Protein AF-A0A3Q7HJU8-F1 (afdb_monomer_lite)

Structure (mmCIF, N/CA/C/O backbone):
data_AF-A0A3Q7HJU8-F1
#
_entry.id   AF-A0A3Q7HJU8-F1
#
loop_
_atom_site.group_PDB
_atom_site.id
_atom_site.type_symbol
_atom_site.label_atom_id
_atom_site.label_alt_id
_atom_site.label_comp_id
_atom_site.label_asym_id
_atom_site.label_entity_id
_atom_site.label_seq_id
_atom_site.pdbx_PDB_ins_code
_atom_site.Cartn_x
_atom_site.Cartn_y
_atom_site.Cartn_z
_atom_site.occupancy
_atom_site.B_iso_or_equiv
_atom_site.auth_seq_id
_atom_site.auth_comp_id
_atom_site.auth_asym_id
_atom_site.auth_atom_id
_atom_site.pdbx_PDB_model_num
ATOM 1 N N . MET A 1 1 ? 13.976 -36.960 16.100 1.00 47.12 1 MET A N 1
ATOM 2 C CA . MET A 1 1 ? 14.056 -37.333 14.672 1.00 47.12 1 MET A CA 1
ATOM 3 C C . MET A 1 1 ? 12.879 -36.641 14.010 1.00 47.12 1 MET A C 1
ATOM 5 O O . MET A 1 1 ? 11.757 -37.052 14.245 1.00 47.12 1 MET A O 1
ATOM 9 N N . VAL A 1 2 ? 13.035 -35.455 13.434 1.00 45.41 2 VAL A N 1
ATOM 10 C CA . VAL A 1 2 ? 13.777 -35.215 12.191 1.00 45.41 2 VAL A CA 1
ATOM 11 C C . VAL A 1 2 ? 14.513 -33.871 12.283 1.00 45.41 2 VAL A C 1
ATOM 13 O O . VAL A 1 2 ? 13.881 -32.840 12.493 1.00 45.41 2 VAL A O 1
ATOM 16 N N . GLU A 1 3 ? 15.839 -33.895 12.157 1.00 45.59 3 GLU A N 1
ATOM 17 C CA . GLU A 1 3 ? 16.631 -32.718 11.793 1.00 45.59 3 GLU A CA 1
ATOM 18 C C . GLU A 1 3 ? 16.405 -32.465 10.302 1.00 45.59 3 GLU A C 1
ATOM 20 O O . GLU A 1 3 ? 16.626 -33.356 9.483 1.00 45.59 3 GLU A O 1
ATOM 25 N N . VAL A 1 4 ? 15.931 -31.274 9.943 1.00 53.09 4 VAL A 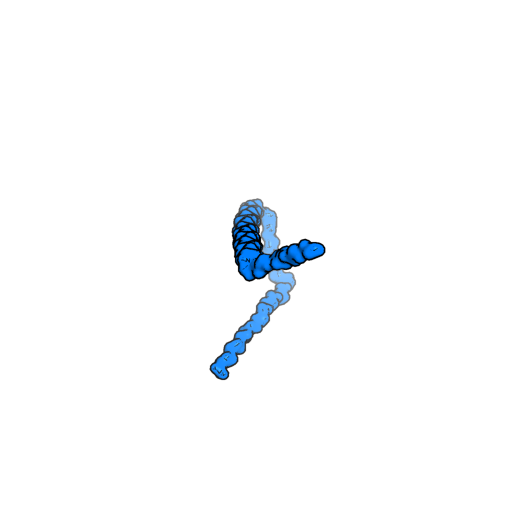N 1
ATOM 26 C CA . VAL A 1 4 ? 16.013 -30.794 8.561 1.00 53.09 4 VAL A CA 1
ATOM 27 C C . VAL A 1 4 ? 17.124 -29.763 8.542 1.00 53.09 4 VAL A C 1
ATOM 29 O O . VAL A 1 4 ? 16.925 -28.576 8.795 1.00 53.09 4 VAL A O 1
ATOM 32 N N . GLU A 1 5 ? 18.325 -30.275 8.315 1.00 47.62 5 GLU A N 1
ATOM 33 C CA . GLU A 1 5 ? 19.533 -29.506 8.078 1.00 47.62 5 GLU A CA 1
ATOM 34 C C . GLU A 1 5 ? 19.397 -28.838 6.700 1.00 47.62 5 GLU A C 1
ATOM 36 O O . GLU A 1 5 ? 19.582 -29.448 5.649 1.00 47.62 5 GLU A O 1
ATOM 41 N N . ASN A 1 6 ? 18.955 -27.579 6.689 1.00 56.22 6 ASN A N 1
ATOM 42 C CA . ASN A 1 6 ? 18.855 -26.786 5.470 1.00 56.22 6 ASN A CA 1
ATOM 43 C C . ASN A 1 6 ? 20.245 -26.238 5.122 1.00 56.22 6 ASN A C 1
ATOM 45 O O . ASN A 1 6 ? 20.630 -25.157 5.573 1.00 56.22 6 ASN A O 1
ATOM 49 N N . HIS A 1 7 ? 21.002 -26.989 4.322 1.00 49.25 7 HIS A N 1
ATOM 50 C CA . HIS A 1 7 ? 22.260 -26.534 3.735 1.00 49.25 7 HIS A CA 1
ATOM 51 C C . HIS A 1 7 ? 22.003 -25.388 2.744 1.00 49.25 7 HIS A C 1
ATOM 53 O O . HIS A 1 7 ? 21.849 -25.591 1.541 1.00 49.25 7 HIS A O 1
ATOM 59 N N . SER A 1 8 ? 21.960 -24.159 3.254 1.00 50.69 8 SER A N 1
ATOM 60 C CA . SER A 1 8 ? 22.037 -22.960 2.427 1.00 50.69 8 SER A CA 1
ATOM 61 C C . SER A 1 8 ? 23.476 -22.815 1.938 1.00 50.69 8 SER A C 1
ATOM 63 O O . SER A 1 8 ? 24.338 -22.325 2.667 1.00 50.69 8 SER A O 1
ATOM 65 N N . SER A 1 9 ? 23.758 -23.253 0.712 1.00 60.38 9 SER A N 1
ATOM 66 C CA . SER A 1 9 ? 24.992 -22.866 0.024 1.00 60.38 9 SER A CA 1
ATOM 67 C C . SER A 1 9 ? 25.064 -21.332 -0.066 1.00 60.38 9 SER A C 1
ATOM 69 O O . SER A 1 9 ? 24.033 -20.696 -0.313 1.00 60.38 9 SER A O 1
ATOM 71 N N . PRO A 1 10 ? 26.234 -20.705 0.145 1.00 66.25 10 PRO A N 1
ATOM 72 C CA . PRO A 1 10 ? 26.371 -19.267 -0.045 1.00 66.25 10 PRO A CA 1
ATOM 73 C C . PRO A 1 10 ? 26.221 -18.924 -1.538 1.00 66.25 10 PRO A C 1
ATOM 75 O O . PRO A 1 10 ? 26.544 -19.761 -2.389 1.00 66.25 10 PRO A O 1
ATOM 78 N N . PRO A 1 11 ? 25.739 -17.717 -1.888 1.00 56.59 11 PRO A N 1
ATOM 79 C CA . PRO A 1 11 ? 25.730 -17.279 -3.276 1.00 56.59 11 PRO A CA 1
ATOM 80 C C . PRO A 1 11 ? 27.174 -17.268 -3.783 1.00 56.59 11 PRO A C 1
ATOM 82 O O . PRO A 1 11 ? 28.053 -16.686 -3.152 1.00 56.59 11 PRO A O 1
ATOM 85 N N . SER A 1 12 ? 27.435 -17.952 -4.896 1.00 58.72 12 SER A N 1
ATOM 86 C CA . SER A 1 12 ? 28.736 -17.884 -5.555 1.00 58.72 12 SER A CA 1
ATOM 87 C C . SER A 1 12 ? 28.976 -16.446 -6.010 1.00 58.72 12 SER A C 1
ATOM 89 O O . SER A 1 12 ? 28.229 -15.931 -6.844 1.00 58.72 12 SER A O 1
ATOM 91 N N . ASP A 1 13 ? 29.996 -15.801 -5.446 1.00 58.62 13 ASP A N 1
ATOM 92 C CA . ASP A 1 13 ? 30.483 -14.509 -5.920 1.00 58.62 13 ASP A CA 1
ATOM 93 C C . ASP A 1 13 ? 30.787 -14.582 -7.428 1.00 58.62 13 ASP A C 1
ATOM 95 O O . ASP A 1 13 ? 31.326 -15.592 -7.90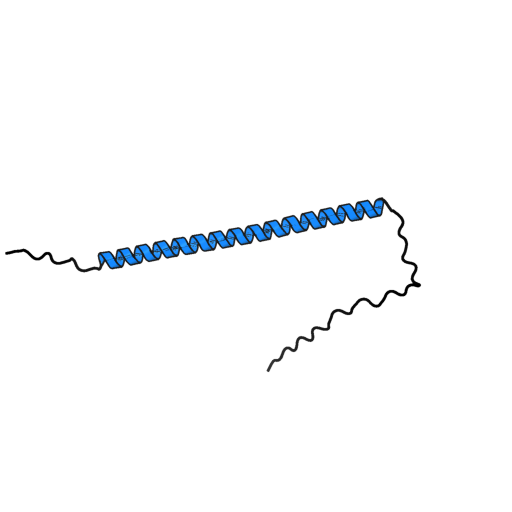2 1.00 58.62 13 ASP A O 1
ATOM 99 N N . PRO A 1 14 ? 30.463 -13.542 -8.219 1.00 57.25 14 PRO A N 1
ATOM 100 C CA . PRO A 1 14 ? 30.862 -13.510 -9.616 1.00 57.25 14 PRO A CA 1
ATOM 101 C C . PRO A 1 14 ? 32.394 -13.482 -9.696 1.00 57.25 14 PRO A C 1
ATOM 103 O O . PRO A 1 14 ? 33.046 -12.612 -9.120 1.00 57.25 14 PRO A O 1
ATOM 106 N N . ALA A 1 15 ? 32.957 -14.457 -10.414 1.00 63.16 15 ALA A N 1
ATOM 107 C CA . ALA A 1 15 ? 34.389 -14.578 -10.661 1.00 63.16 15 ALA A CA 1
ATOM 108 C C . ALA A 1 15 ? 34.993 -13.257 -11.191 1.00 63.16 15 ALA A C 1
ATOM 110 O O . ALA A 1 15 ? 34.316 -12.529 -11.926 1.00 63.16 15 ALA A O 1
ATOM 111 N N . PRO A 1 16 ? 36.261 -12.945 -10.857 1.00 56.44 16 PRO A N 1
ATOM 112 C CA . PRO A 1 16 ? 36.920 -11.732 -11.324 1.00 56.44 16 PRO A CA 1
ATOM 113 C C . PRO A 1 16 ? 36.939 -11.722 -12.854 1.00 56.44 16 PRO A C 1
ATOM 115 O O . PRO A 1 16 ? 37.479 -12.622 -13.494 1.00 56.44 16 PRO A O 1
ATOM 118 N N . THR A 1 17 ? 36.307 -10.707 -13.442 1.00 59.69 17 THR A N 1
ATOM 119 C CA . THR A 1 17 ? 36.290 -10.488 -14.887 1.00 59.69 17 THR A CA 1
ATOM 120 C C . THR A 1 17 ? 37.717 -10.280 -15.385 1.00 59.69 17 THR A C 1
ATOM 122 O O . THR A 1 17 ? 38.365 -9.304 -15.007 1.00 59.69 17 THR A O 1
ATOM 125 N N . ASP A 1 18 ? 38.192 -11.193 -16.230 1.00 60.28 18 ASP A N 1
ATOM 126 C CA . ASP A 1 18 ? 39.479 -11.108 -16.917 1.00 60.28 18 ASP A CA 1
ATOM 127 C C . ASP A 1 18 ? 39.568 -9.782 -17.712 1.00 60.28 18 ASP A C 1
ATOM 129 O O . ASP A 1 18 ? 38.675 -9.511 -18.531 1.00 60.28 18 ASP A O 1
ATOM 133 N N . PRO A 1 19 ? 40.602 -8.938 -17.497 1.00 62.53 19 PRO A N 1
ATOM 134 C CA . PRO A 1 19 ? 40.749 -7.641 -18.168 1.00 62.53 19 PRO A CA 1
ATOM 135 C C . PRO A 1 19 ? 40.938 -7.748 -19.691 1.00 62.53 19 PRO A C 1
ATOM 137 O O . PRO A 1 19 ? 40.892 -6.730 -20.379 1.00 62.53 19 PRO A O 1
ATOM 140 N N . THR A 1 20 ? 41.128 -8.957 -20.228 1.00 56.00 20 THR A N 1
ATOM 141 C CA . THR A 1 20 ? 41.307 -9.209 -21.669 1.00 56.00 20 THR A CA 1
ATOM 142 C C . THR A 1 20 ? 39.984 -9.392 -22.417 1.00 56.00 20 THR A C 1
ATOM 144 O O . THR A 1 20 ? 39.960 -9.388 -23.648 1.00 56.00 20 THR A O 1
ATOM 147 N N . THR A 1 21 ? 38.857 -9.525 -21.712 1.00 58.56 21 THR A N 1
ATOM 148 C CA . THR A 1 21 ? 37.554 -9.625 -22.378 1.00 58.56 21 THR A CA 1
ATOM 149 C C . THR A 1 21 ? 37.199 -8.247 -22.937 1.00 58.56 21 THR A C 1
ATOM 151 O O . THR A 1 21 ? 37.029 -7.319 -22.140 1.00 58.56 21 THR A O 1
ATOM 154 N N . PRO A 1 22 ? 37.064 -8.054 -24.265 1.00 56.53 22 PRO A N 1
ATOM 155 C CA . PRO A 1 22 ? 36.609 -6.778 -24.781 1.00 56.53 22 PRO A CA 1
ATOM 156 C C . PRO A 1 22 ? 35.185 -6.590 -24.270 1.00 56.53 22 PRO A C 1
ATOM 158 O O . PRO A 1 22 ? 34.249 -7.239 -24.737 1.00 56.53 22 PRO A O 1
ATOM 161 N N . HIS A 1 23 ? 35.027 -5.731 -23.260 1.00 61.34 23 HIS A N 1
ATOM 162 C CA . HIS A 1 23 ? 33.722 -5.242 -22.857 1.00 61.34 23 HIS A CA 1
ATOM 163 C C . HIS A 1 23 ? 33.095 -4.711 -24.142 1.00 61.34 23 HIS A C 1
ATOM 165 O O . HIS A 1 23 ? 33.716 -3.841 -24.764 1.00 61.34 23 HIS A O 1
ATOM 171 N N . PRO A 1 24 ? 31.947 -5.235 -24.614 1.00 64.44 24 PRO A N 1
ATOM 172 C CA . PRO A 1 24 ? 31.320 -4.652 -25.777 1.00 64.44 24 PRO A CA 1
ATOM 173 C C . PRO A 1 24 ? 31.023 -3.215 -25.377 1.00 64.44 24 PRO A C 1
ATOM 175 O O . PRO A 1 24 ? 30.141 -2.954 -24.558 1.00 64.44 24 PRO A O 1
ATOM 178 N N . GLN A 1 25 ? 31.816 -2.283 -25.904 1.00 63.03 25 GLN A N 1
ATOM 179 C CA . GLN A 1 25 ? 31.538 -0.866 -25.835 1.00 63.03 25 GLN A CA 1
ATOM 180 C C . GLN A 1 25 ? 30.282 -0.693 -26.673 1.00 63.03 25 GLN A C 1
ATOM 182 O O . GLN A 1 25 ? 30.329 -0.417 -27.869 1.00 63.03 25 GLN A O 1
ATOM 187 N N . THR A 1 26 ? 29.130 -0.971 -26.064 1.00 65.38 26 THR A N 1
ATOM 188 C CA . THR A 1 26 ? 27.844 -0.680 -26.661 1.00 65.38 26 THR A CA 1
ATOM 189 C C . THR A 1 26 ? 27.800 0.831 -26.720 1.00 65.38 26 THR A C 1
ATOM 191 O O . THR A 1 26 ? 27.476 1.481 -25.725 1.00 65.38 26 THR A O 1
ATOM 194 N N . GLY A 1 27 ? 28.207 1.387 -27.860 1.00 71.50 27 GLY A N 1
ATOM 195 C CA . GLY A 1 27 ? 28.040 2.797 -28.156 1.00 71.50 27 GLY A CA 1
ATOM 196 C C . GLY A 1 27 ? 26.590 3.213 -27.917 1.00 71.50 27 GLY A C 1
ATOM 197 O O . GLY A 1 27 ? 25.686 2.377 -27.789 1.00 71.50 27 GLY A O 1
ATOM 198 N N . PHE A 1 28 ? 26.360 4.519 -27.828 1.00 79.56 28 PHE A N 1
ATOM 199 C CA . PHE A 1 28 ? 25.022 5.053 -27.625 1.00 79.56 28 PHE A CA 1
ATOM 200 C C . PHE A 1 28 ? 24.058 4.505 -28.688 1.00 79.56 28 PHE A C 1
ATOM 202 O O . PHE A 1 28 ? 24.145 4.841 -29.867 1.00 79.56 28 PHE A O 1
ATOM 209 N N . ASN A 1 29 ? 23.139 3.639 -28.258 1.00 85.62 29 ASN A N 1
ATOM 210 C CA . ASN A 1 29 ? 22.086 3.102 -29.101 1.00 85.62 29 ASN A CA 1
ATOM 211 C C . ASN A 1 29 ? 20.747 3.679 -28.611 1.00 85.62 29 ASN A C 1
ATOM 213 O O . ASN A 1 29 ? 20.262 3.269 -27.547 1.00 85.62 29 ASN A O 1
ATOM 217 N N . PRO A 1 30 ? 20.148 4.635 -29.342 1.00 87.75 30 PRO A N 1
ATOM 218 C CA . PRO A 1 30 ? 18.940 5.324 -28.894 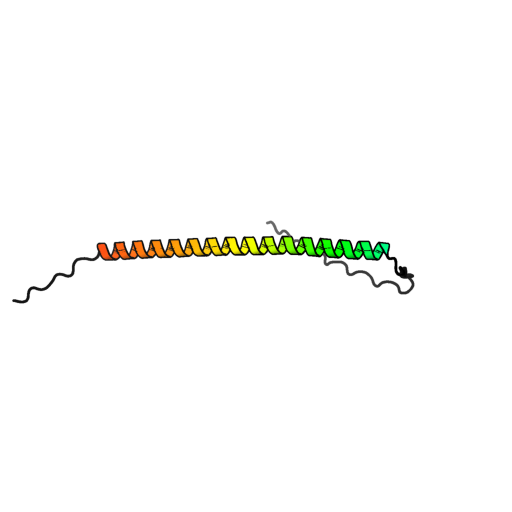1.00 87.75 30 PRO A CA 1
ATOM 219 C C . PRO A 1 30 ? 17.763 4.360 -28.694 1.00 87.75 30 PRO A C 1
ATOM 221 O O . PRO A 1 30 ? 17.012 4.505 -27.730 1.00 87.75 30 PRO A O 1
ATOM 224 N N . SER A 1 31 ? 17.646 3.311 -29.514 1.00 90.62 31 SER A N 1
ATOM 225 C CA . SER A 1 31 ? 16.610 2.279 -29.363 1.00 90.62 31 SER A CA 1
ATOM 226 C C . SER A 1 31 ? 16.768 1.487 -28.061 1.00 90.62 31 SER A C 1
ATOM 228 O O . SER A 1 31 ? 15.792 1.276 -27.336 1.00 90.62 31 SER A O 1
ATOM 230 N N . ARG A 1 32 ? 18.004 1.108 -27.700 1.00 90.94 32 ARG A N 1
ATOM 231 C CA . ARG A 1 32 ? 18.310 0.477 -26.404 1.00 90.94 32 ARG A CA 1
ATOM 232 C C . ARG A 1 32 ? 17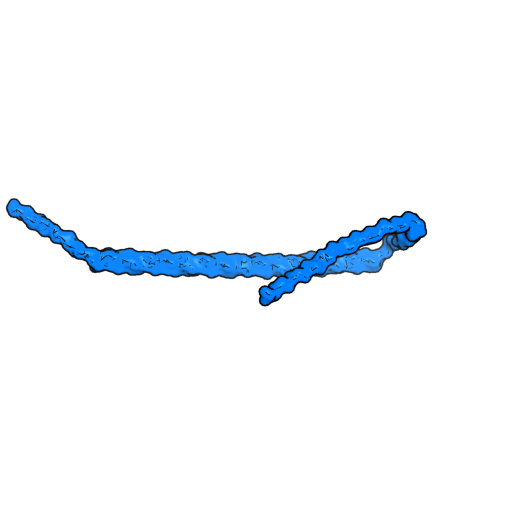.971 1.413 -25.246 1.00 90.94 32 ARG A C 1
ATOM 234 O O . ARG A 1 32 ? 17.383 0.963 -24.263 1.00 90.94 32 ARG A O 1
ATOM 241 N N . MET A 1 33 ? 18.306 2.699 -25.362 1.00 93.06 33 MET A N 1
ATOM 242 C CA . MET A 1 33 ? 18.004 3.699 -24.336 1.00 93.06 33 MET A CA 1
ATOM 243 C C . MET A 1 33 ? 16.493 3.856 -24.121 1.00 93.06 33 MET A C 1
ATOM 245 O O . MET A 1 33 ? 16.044 3.810 -22.978 1.00 93.06 33 MET A O 1
ATOM 249 N N . ILE A 1 34 ? 15.697 3.934 -25.193 1.00 95.00 34 ILE A N 1
ATOM 250 C CA . ILE A 1 34 ? 14.227 3.970 -25.107 1.00 95.00 34 ILE A CA 1
ATOM 251 C C . ILE A 1 34 ? 13.700 2.728 -24.375 1.00 95.00 34 ILE A C 1
ATOM 253 O O . ILE A 1 34 ? 12.858 2.842 -23.483 1.00 95.00 34 ILE A O 1
ATOM 257 N N . GLY A 1 35 ? 14.230 1.541 -24.686 1.00 95.81 35 GLY A N 1
ATOM 258 C CA . GLY A 1 35 ? 13.866 0.303 -23.992 1.00 95.81 35 GLY A CA 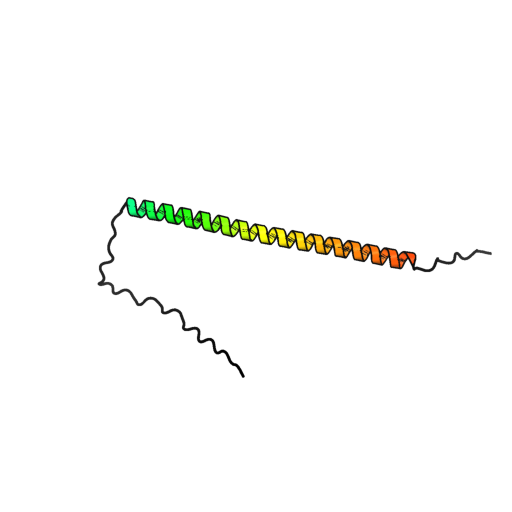1
ATOM 259 C C . GLY A 1 35 ? 14.244 0.293 -22.504 1.00 95.81 35 GLY A C 1
ATOM 260 O O . GLY A 1 35 ? 13.519 -0.273 -21.686 1.00 95.81 35 GLY A O 1
ATOM 261 N N . ILE A 1 36 ? 15.364 0.915 -22.126 1.00 95.31 36 ILE A N 1
ATOM 262 C CA . ILE A 1 36 ? 15.765 1.086 -20.719 1.00 95.31 36 ILE A CA 1
ATOM 263 C C . ILE A 1 36 ? 14.815 2.053 -20.005 1.00 95.31 36 ILE A C 1
ATOM 265 O O . ILE A 1 36 ? 14.350 1.736 -18.912 1.00 95.31 36 ILE A O 1
ATOM 269 N N . ILE A 1 37 ? 14.492 3.194 -20.620 1.00 96.44 37 ILE A N 1
ATOM 270 C CA . ILE A 1 37 ? 13.578 4.199 -20.056 1.00 96.44 37 ILE A CA 1
ATOM 271 C C . ILE A 1 37 ? 12.196 3.582 -19.810 1.00 96.44 37 ILE A C 1
ATOM 273 O O . ILE A 1 37 ? 11.664 3.699 -18.709 1.00 96.44 37 ILE A O 1
ATOM 277 N N . ARG A 1 38 ? 11.651 2.848 -20.791 1.00 97.88 38 ARG A N 1
ATOM 278 C CA . ARG A 1 38 ? 10.354 2.163 -20.652 1.00 97.88 38 ARG A CA 1
ATOM 279 C C . ARG A 1 38 ? 10.359 1.139 -19.520 1.00 97.88 38 ARG A C 1
ATOM 281 O O . ARG A 1 38 ? 9.454 1.144 -18.697 1.00 97.88 38 ARG A O 1
ATOM 288 N N . ARG A 1 39 ? 11.392 0.292 -19.431 1.00 98.19 39 ARG A N 1
ATOM 289 C CA . ARG A 1 39 ? 11.511 -0.687 -18.335 1.00 98.19 39 ARG A CA 1
ATOM 290 C C . ARG A 1 39 ? 11.627 -0.018 -16.970 1.00 98.19 39 ARG A C 1
ATOM 292 O O . ARG A 1 39 ? 10.981 -0.467 -16.032 1.00 98.19 39 ARG A O 1
ATOM 299 N N . LYS A 1 40 ? 12.392 1.073 -16.861 1.00 98.00 40 LYS A N 1
ATOM 300 C CA . LYS A 1 40 ? 12.487 1.857 -15.621 1.00 98.00 40 LYS A CA 1
ATOM 301 C C . LYS A 1 40 ? 11.137 2.445 -15.208 1.00 98.00 40 LYS A C 1
ATOM 303 O O . LYS A 1 40 ? 10.820 2.406 -14.026 1.00 98.00 40 LYS A O 1
ATOM 308 N N . ALA A 1 41 ? 10.350 2.946 -16.161 1.00 98.50 41 ALA A N 1
ATOM 309 C CA . ALA A 1 41 ? 8.998 3.424 -15.885 1.00 98.50 41 ALA A CA 1
ATOM 310 C C . ALA A 1 41 ? 8.098 2.287 -15.375 1.00 98.50 41 ALA A C 1
ATOM 312 O O . ALA A 1 41 ? 7.561 2.406 -14.284 1.00 98.50 41 ALA A O 1
ATOM 313 N N . MET A 1 42 ? 8.053 1.147 -16.076 1.00 98.38 42 MET A N 1
ATOM 314 C CA . MET A 1 42 ? 7.238 -0.006 -15.663 1.00 98.38 42 MET A CA 1
ATOM 315 C C . MET A 1 42 ? 7.597 -0.525 -14.265 1.00 98.38 42 MET A C 1
ATOM 317 O O . MET A 1 42 ? 6.709 -0.825 -13.478 1.00 98.38 42 MET A O 1
ATOM 321 N N . ILE A 1 43 ? 8.889 -0.606 -13.932 1.00 98.56 43 ILE A N 1
ATOM 322 C CA . ILE A 1 43 ? 9.334 -1.023 -12.592 1.00 98.56 43 ILE A CA 1
ATOM 323 C C . ILE A 1 43 ? 8.857 -0.030 -11.528 1.00 98.56 43 ILE A C 1
ATOM 325 O O . ILE A 1 43 ? 8.394 -0.442 -10.468 1.00 98.56 43 ILE A O 1
ATOM 329 N N . LYS A 1 44 ? 8.963 1.274 -11.805 1.00 98.62 44 LYS A N 1
ATOM 330 C CA . LYS A 1 44 ? 8.503 2.320 -10.888 1.00 98.62 44 LYS A CA 1
ATOM 331 C C . LYS A 1 44 ? 6.990 2.244 -10.676 1.00 98.62 44 LYS A C 1
ATOM 333 O O . LYS A 1 44 ? 6.541 2.334 -9.539 1.00 98.62 44 LYS A O 1
ATOM 338 N N . ASP A 1 45 ? 6.230 2.053 -11.749 1.00 98.50 45 ASP A N 1
ATOM 339 C CA . ASP A 1 45 ? 4.771 1.966 -11.686 1.00 98.50 45 ASP A CA 1
ATOM 340 C C . ASP A 1 45 ? 4.337 0.707 -10.918 1.00 98.50 45 ASP A C 1
ATOM 342 O O . ASP A 1 45 ? 3.477 0.785 -10.043 1.00 98.50 45 ASP A O 1
ATOM 346 N N . LEU A 1 46 ? 5.007 -0.428 -11.146 1.00 98.69 46 LEU A N 1
ATOM 347 C CA . LEU A 1 46 ? 4.777 -1.659 -10.387 1.00 98.69 46 LEU A CA 1
ATOM 348 C C . LEU A 1 46 ? 5.076 -1.479 -8.890 1.00 98.69 46 LEU A C 1
ATOM 350 O O . LEU A 1 46 ? 4.287 -1.901 -8.047 1.00 98.69 46 LEU A O 1
ATOM 354 N N . ALA A 1 47 ? 6.188 -0.822 -8.549 1.00 98.69 47 ALA A N 1
ATOM 355 C CA . ALA A 1 47 ? 6.539 -0.539 -7.160 1.00 98.69 47 ALA A CA 1
ATOM 356 C C . ALA A 1 47 ? 5.521 0.390 -6.480 1.00 98.69 47 ALA A C 1
ATOM 358 O O . ALA A 1 47 ? 5.209 0.199 -5.306 1.00 98.69 47 ALA A O 1
ATOM 359 N N . ALA A 1 48 ? 4.983 1.373 -7.209 1.00 98.62 48 ALA A N 1
ATOM 360 C CA . ALA A 1 48 ? 3.960 2.275 -6.691 1.00 98.62 48 ALA A CA 1
ATOM 361 C C . ALA A 1 48 ? 2.651 1.536 -6.373 1.00 98.62 48 ALA A C 1
ATOM 363 O O . ALA A 1 48 ? 2.069 1.776 -5.317 1.00 98.62 48 ALA A O 1
ATOM 364 N N . ILE A 1 49 ? 2.227 0.611 -7.242 1.00 98.62 49 ILE A N 1
ATOM 365 C CA . ILE A 1 49 ? 1.046 -0.234 -7.007 1.00 98.62 49 ILE A CA 1
ATOM 366 C C . ILE A 1 49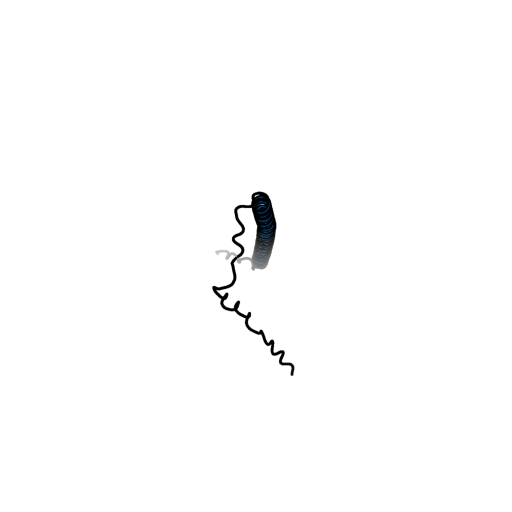 ? 1.254 -1.094 -5.757 1.00 98.62 49 ILE A C 1
ATOM 368 O O . ILE A 1 49 ? 0.439 -1.044 -4.842 1.00 98.62 49 ILE A O 1
ATOM 372 N N . TYR A 1 50 ? 2.384 -1.802 -5.669 1.00 98.81 50 TYR A N 1
ATOM 373 C CA . TYR A 1 50 ? 2.691 -2.636 -4.504 1.00 98.81 50 TYR A CA 1
ATOM 374 C C . TYR A 1 50 ? 2.735 -1.820 -3.203 1.00 98.81 50 TYR A C 1
ATOM 376 O O . TYR A 1 50 ? 2.193 -2.228 -2.179 1.00 98.81 50 TYR A O 1
ATOM 384 N N . HIS A 1 51 ? 3.341 -0.630 -3.236 1.00 98.69 51 HIS A N 1
ATOM 385 C CA . HIS A 1 51 ? 3.375 0.250 -2.072 1.00 98.69 51 HIS A CA 1
ATOM 386 C C . HIS A 1 51 ? 1.971 0.695 -1.639 1.00 98.69 51 HIS A C 1
ATOM 388 O O . HIS A 1 51 ? 1.678 0.696 -0.444 1.00 98.69 51 HIS A O 1
ATOM 394 N N . ALA A 1 52 ? 1.099 1.034 -2.592 1.00 98.69 52 ALA A N 1
ATOM 395 C CA . ALA A 1 52 ? -0.285 1.395 -2.304 1.00 98.69 52 ALA A CA 1
ATOM 396 C C . ALA A 1 52 ? -1.056 0.233 -1.657 1.00 98.69 52 ALA A C 1
ATOM 398 O O . ALA A 1 52 ? -1.775 0.456 -0.685 1.00 98.69 52 ALA A O 1
ATOM 399 N N . GLU A 1 53 ? -0.855 -1.001 -2.129 1.00 98.62 53 GLU A N 1
ATOM 400 C CA . GLU A 1 53 ? -1.443 -2.198 -1.516 1.00 98.62 53 GLU A CA 1
ATOM 401 C C . GLU A 1 53 ? -0.954 -2.396 -0.077 1.00 98.62 53 GLU A C 1
ATOM 403 O O . GLU A 1 53 ? -1.763 -2.600 0.827 1.00 98.62 53 GLU A O 1
ATOM 408 N N . CYS A 1 54 ? 0.352 -2.256 0.181 1.00 98.75 54 CYS A N 1
ATOM 409 C CA . CYS A 1 54 ? 0.879 -2.325 1.545 1.00 98.75 54 CYS A CA 1
ATOM 410 C C . CYS A 1 54 ? 0.244 -1.273 2.465 1.00 98.75 54 CYS A C 1
ATOM 412 O O . CYS A 1 54 ? -0.117 -1.585 3.599 1.00 98.75 54 CYS A O 1
ATOM 414 N N . LEU A 1 55 ? 0.097 -0.031 1.992 1.00 98.69 55 LEU A N 1
ATOM 415 C CA . LEU A 1 55 ? -0.539 1.029 2.775 1.00 98.69 55 LEU A CA 1
ATOM 416 C C . LEU A 1 55 ? -2.016 0.728 3.052 1.00 98.69 55 LEU A C 1
ATOM 418 O O . LEU A 1 55 ? -2.466 0.961 4.173 1.00 98.69 55 LEU A O 1
ATOM 422 N N . ALA A 1 56 ? -2.743 0.183 2.075 1.00 98.69 56 ALA A N 1
ATOM 423 C CA . ALA A 1 56 ? -4.137 -0.213 2.249 1.00 98.69 56 ALA A CA 1
ATOM 424 C C . ALA A 1 56 ? -4.285 -1.292 3.335 1.00 98.69 56 ALA A C 1
ATOM 426 O O . ALA A 1 56 ? -5.101 -1.136 4.241 1.00 98.69 56 ALA A O 1
ATOM 427 N N . TYR A 1 57 ? -3.435 -2.326 3.325 1.00 98.56 57 TYR A N 1
ATOM 428 C CA . TYR A 1 57 ? -3.446 -3.354 4.374 1.00 98.56 57 TYR A CA 1
ATOM 429 C C . TYR A 1 57 ? -3.121 -2.788 5.760 1.00 98.56 57 TYR A C 1
ATOM 431 O O . TYR A 1 57 ? -3.760 -3.148 6.749 1.00 98.56 57 TYR A O 1
ATOM 439 N N . CYS A 1 58 ? -2.152 -1.874 5.855 1.00 98.44 58 CYS A N 1
ATOM 440 C CA . CYS A 1 58 ? -1.846 -1.200 7.116 1.00 98.44 58 CYS A CA 1
ATOM 441 C C . CYS A 1 58 ? -3.045 -0.394 7.641 1.00 98.44 58 CYS A C 1
ATOM 443 O O . CYS A 1 58 ? -3.306 -0.400 8.843 1.00 98.44 58 CYS A O 1
ATOM 445 N N . GLN A 1 59 ? -3.780 0.287 6.759 1.00 98.50 59 GLN A N 1
ATOM 446 C CA . GLN A 1 59 ? -4.979 1.043 7.130 1.00 98.50 59 GLN A CA 1
ATOM 447 C C . GLN A 1 59 ? -6.099 0.123 7.621 1.00 98.50 59 GLN A C 1
ATOM 449 O O . GLN A 1 59 ? -6.660 0.378 8.685 1.00 98.50 59 GLN A O 1
ATOM 454 N N . GLU A 1 60 ? -6.370 -0.974 6.912 1.00 98.44 60 GLU A N 1
ATOM 455 C CA . GLU A 1 60 ? -7.361 -1.971 7.330 1.00 98.44 60 GLU A CA 1
ATOM 456 C C . GLU A 1 60 ? -7.031 -2.535 8.720 1.00 98.44 60 GLU A C 1
ATOM 458 O O . GLU A 1 60 ? -7.898 -2.613 9.593 1.00 98.44 60 GLU A O 1
ATOM 463 N N . LEU A 1 61 ? -5.758 -2.854 8.967 1.00 98.38 61 LEU A N 1
ATOM 464 C CA . LEU A 1 61 ? -5.319 -3.361 10.263 1.00 98.38 61 LEU A CA 1
ATOM 465 C C . LEU A 1 61 ? -5.544 -2.343 11.391 1.00 98.38 61 LEU A C 1
ATOM 467 O O . LEU A 1 61 ? -6.007 -2.716 12.470 1.00 98.38 61 LEU A O 1
ATOM 471 N N . LEU A 1 62 ? -5.254 -1.062 11.147 1.00 98.19 62 LEU A N 1
ATOM 472 C CA . LEU A 1 62 ? -5.491 0.009 12.120 1.00 98.19 62 LEU A CA 1
ATOM 473 C C . LEU A 1 62 ? -6.985 0.203 12.406 1.00 98.19 62 LEU A C 1
ATOM 475 O O . LEU A 1 62 ? -7.373 0.398 13.558 1.00 98.19 62 LEU A O 1
ATOM 479 N N . GLU A 1 63 ? -7.841 0.111 11.389 1.00 98.00 63 GLU A N 1
ATOM 480 C CA . GLU A 1 63 ? -9.289 0.175 11.588 1.00 98.00 63 GLU A CA 1
ATOM 481 C C . GLU A 1 63 ? -9.807 -0.993 12.428 1.00 98.00 63 GLU A C 1
ATOM 483 O O . GLU A 1 63 ? -10.660 -0.798 13.297 1.00 98.00 63 GLU A O 1
ATOM 488 N N . LEU A 1 64 ? -9.295 -2.203 12.194 1.00 97.69 64 LEU A N 1
ATOM 489 C CA . LEU A 1 64 ? -9.642 -3.377 12.992 1.00 97.69 64 LEU A CA 1
ATOM 490 C C . LEU A 1 64 ? -9.195 -3.215 14.448 1.00 97.69 64 LEU A C 1
ATOM 492 O O . LEU A 1 64 ? -9.973 -3.510 15.356 1.00 97.69 64 LEU A O 1
ATOM 496 N N . GLN A 1 65 ? -7.986 -2.696 14.680 1.00 96.94 65 GLN A N 1
ATOM 497 C CA . GLN A 1 65 ? -7.500 -2.391 16.029 1.00 96.94 65 GLN A CA 1
ATOM 498 C C . GLN A 1 65 ? -8.401 -1.379 16.740 1.00 96.94 65 GLN A C 1
ATOM 500 O O . GLN A 1 65 ? -8.799 -1.617 17.880 1.00 96.94 65 GLN A O 1
ATOM 505 N N . LYS A 1 66 ? -8.790 -0.299 16.054 1.00 96.62 66 LYS A N 1
ATOM 506 C CA . LYS A 1 66 ? -9.689 0.718 16.608 1.00 96.62 66 LYS A CA 1
ATOM 507 C C . LYS A 1 66 ? -11.055 0.135 16.984 1.00 96.62 66 LYS A C 1
ATOM 509 O O . LYS A 1 66 ? -11.520 0.342 18.100 1.00 96.62 66 LYS A O 1
ATOM 514 N N . LYS A 1 67 ? -11.671 -0.648 16.092 1.00 95.56 67 LYS A N 1
ATOM 515 C CA . LYS A 1 67 ? -12.967 -1.308 16.350 1.00 95.56 67 LYS A CA 1
ATOM 516 C C . LYS A 1 67 ? -12.890 -2.272 17.538 1.00 95.56 67 LYS A C 1
ATOM 518 O O . LYS A 1 67 ? -13.823 -2.356 18.338 1.00 95.56 67 LYS A O 1
ATOM 523 N N . ALA A 1 68 ? -11.780 -3.001 17.665 1.00 95.19 68 ALA A N 1
ATOM 524 C CA . ALA A 1 68 ? -11.553 -3.904 18.789 1.00 95.19 68 ALA A CA 1
ATOM 525 C C . ALA A 1 68 ? -11.404 -3.144 20.118 1.00 95.19 68 ALA A C 1
ATOM 527 O O . ALA A 1 68 ? -11.962 -3.566 21.131 1.00 95.19 68 ALA A O 1
ATOM 528 N N . GLU A 1 69 ? -10.692 -2.016 20.116 1.00 95.31 69 GLU A N 1
ATOM 529 C CA . GLU A 1 69 ? -10.542 -1.159 21.293 1.00 95.31 69 GLU A CA 1
ATOM 530 C C . GLU A 1 69 ? -11.880 -0.543 21.725 1.00 95.31 69 GLU A C 1
ATOM 532 O O . GLU A 1 69 ? -12.242 -0.641 22.898 1.00 95.31 69 GLU A O 1
ATOM 537 N N . GLU A 1 70 ? -12.652 0.006 20.783 1.00 93.50 70 GLU A N 1
ATOM 538 C CA . GLU A 1 70 ? -13.998 0.541 21.034 1.00 93.50 70 GLU A CA 1
ATOM 539 C C . GLU A 1 70 ? -14.905 -0.521 21.677 1.00 93.50 70 GLU A C 1
ATOM 541 O O . GLU A 1 70 ? -15.483 -0.288 22.740 1.00 93.50 70 GLU A O 1
ATOM 546 N N . SER A 1 71 ? -14.929 -1.733 21.114 1.00 93.25 71 SER A N 1
ATOM 547 C CA . SER A 1 71 ? -15.715 -2.857 21.649 1.00 93.25 71 SER A CA 1
ATOM 548 C C . SER A 1 71 ? -15.300 -3.243 23.076 1.00 93.25 71 SER A C 1
ATOM 550 O O . SER A 1 71 ? -16.132 -3.591 23.918 1.00 93.25 71 SER A O 1
ATOM 552 N N . LEU A 1 72 ? -14.000 -3.186 23.381 1.00 92.88 72 LEU A N 1
ATOM 553 C CA . LEU A 1 72 ? -13.476 -3.486 24.713 1.00 92.88 72 LEU A CA 1
ATOM 554 C C . LEU A 1 72 ? -13.888 -2.415 25.730 1.00 92.88 72 LEU A C 1
ATOM 556 O O . LEU A 1 72 ? -14.242 -2.752 26.865 1.00 92.88 72 LEU A O 1
ATOM 560 N N . ILE A 1 73 ? -13.857 -1.141 25.335 1.00 92.50 73 ILE A N 1
ATOM 561 C CA . ILE A 1 73 ? -14.301 -0.018 26.168 1.00 92.50 73 ILE A CA 1
ATOM 562 C C . ILE A 1 73 ? -15.794 -0.149 26.478 1.00 92.50 73 ILE A C 1
ATOM 564 O O . ILE A 1 73 ? -16.174 -0.074 27.648 1.00 92.50 73 ILE A O 1
ATOM 568 N N . GLU A 1 74 ? -16.630 -0.417 25.472 1.00 90.94 74 GLU A N 1
ATOM 569 C CA . GLU A 1 74 ? -18.073 -0.624 25.654 1.00 90.94 74 GLU A CA 1
ATOM 570 C C . GLU A 1 74 ? -18.367 -1.780 26.615 1.00 90.94 74 GLU A C 1
ATOM 572 O O . GLU A 1 74 ? -19.176 -1.649 27.539 1.00 90.94 74 GLU A O 1
ATOM 577 N N . MET A 1 75 ? -17.653 -2.898 26.460 1.00 89.56 75 MET A N 1
ATOM 578 C CA . MET A 1 75 ? -17.789 -4.043 27.355 1.00 89.56 75 MET A CA 1
ATOM 579 C C . MET A 1 75 ? -17.411 -3.686 28.798 1.00 89.56 75 MET A C 1
ATOM 581 O O . MET A 1 75 ? -18.137 -4.064 29.720 1.00 89.56 75 MET A O 1
ATOM 585 N N . LYS A 1 76 ? -16.314 -2.945 29.012 1.00 87.56 76 LYS A N 1
ATOM 586 C CA . LYS A 1 76 ? -15.909 -2.474 30.348 1.00 87.56 76 LYS A CA 1
ATOM 587 C C . LYS A 1 76 ? -16.944 -1.532 30.961 1.00 87.56 76 LYS A C 1
ATOM 589 O O . LYS A 1 76 ? -17.284 -1.707 32.127 1.00 87.56 76 LYS A O 1
ATOM 594 N N . ALA A 1 77 ? -17.483 -0.590 30.190 1.00 89.69 77 ALA A N 1
ATOM 595 C CA . ALA A 1 77 ? -18.520 0.327 30.661 1.00 89.69 77 ALA A CA 1
ATOM 596 C C . ALA A 1 77 ? -19.801 -0.425 31.075 1.00 89.69 77 ALA A C 1
ATOM 598 O O . ALA A 1 77 ? -20.374 -0.167 32.136 1.00 89.69 77 ALA A O 1
ATOM 599 N N . ALA A 1 78 ? -20.218 -1.422 30.288 1.00 87.44 78 ALA A N 1
ATOM 600 C CA . ALA A 1 78 ? -21.349 -2.286 30.627 1.00 87.44 78 ALA A CA 1
ATOM 601 C C . ALA A 1 78 ? -21.086 -3.151 31.877 1.00 87.44 78 ALA A C 1
ATOM 603 O O . ALA A 1 78 ? -22.004 -3.487 32.629 1.00 87.44 78 ALA A O 1
ATOM 604 N N . GLU A 1 79 ? -19.836 -3.548 32.106 1.00 84.94 79 GLU A N 1
ATOM 605 C CA . GLU A 1 79 ? -19.399 -4.267 33.305 1.00 84.94 79 GLU A CA 1
ATOM 606 C C . GLU A 1 79 ? -19.452 -3.365 34.547 1.00 84.94 79 GLU A C 1
ATOM 608 O O . GLU A 1 79 ? -20.022 -3.754 35.566 1.00 84.94 79 GLU A O 1
ATOM 613 N N . GLU A 1 80 ? -18.964 -2.129 34.445 1.00 83.81 80 GLU A N 1
ATOM 614 C CA . GLU A 1 80 ? -19.011 -1.133 35.520 1.00 83.81 80 GLU A CA 1
ATOM 615 C C . GLU A 1 80 ? -20.449 -0.759 35.905 1.00 83.81 80 GLU A C 1
ATOM 617 O O . GLU A 1 80 ? -20.797 -0.787 37.087 1.00 83.81 80 GLU A O 1
ATOM 622 N N . SER A 1 81 ? -21.321 -0.531 34.920 1.00 86.19 81 SER A N 1
ATOM 623 C CA . SER A 1 81 ? -22.748 -0.279 35.156 1.00 86.19 81 SER A CA 1
ATOM 624 C C . SER A 1 81 ? -23.434 -1.450 35.881 1.00 86.19 81 SER A C 1
ATOM 626 O O . SER A 1 81 ? -24.216 -1.254 36.819 1.00 86.19 81 SER A O 1
ATOM 628 N N . ARG A 1 82 ? -23.094 -2.698 35.525 1.00 83.31 82 ARG A N 1
ATOM 629 C CA . ARG A 1 82 ? -23.570 -3.889 36.251 1.00 83.31 82 ARG A CA 1
ATOM 630 C C . ARG A 1 82 ? -23.055 -3.931 37.688 1.00 83.31 82 ARG A C 1
ATOM 632 O O . ARG A 1 82 ? -23.823 -4.204 38.605 1.00 83.31 82 ARG A O 1
ATOM 639 N N . ARG A 1 83 ? -21.779 -3.621 37.920 1.00 83.75 83 ARG A N 1
ATOM 640 C CA . ARG A 1 83 ? -21.229 -3.545 39.285 1.00 83.75 83 ARG A CA 1
ATOM 641 C C . ARG A 1 83 ? -21.910 -2.463 40.121 1.00 83.75 83 ARG A C 1
ATOM 643 O O . ARG A 1 83 ? -22.118 -2.673 41.314 1.00 83.75 83 ARG A O 1
ATOM 650 N N . GLU A 1 84 ? -22.256 -1.327 39.522 1.00 78.50 84 GLU A N 1
ATOM 651 C CA . GLU A 1 84 ? -22.938 -0.233 40.211 1.00 78.50 84 GLU A CA 1
ATOM 652 C C . GLU A 1 84 ? -24.391 -0.578 40.561 1.00 78.50 84 GLU A C 1
ATOM 654 O O . GLU A 1 84 ? -24.805 -0.381 41.701 1.00 78.50 84 GLU A O 1
ATOM 659 N N . THR A 1 85 ? -25.139 -1.185 39.638 1.00 77.19 85 THR A N 1
ATOM 660 C CA . THR A 1 85 ? -26.518 -1.647 39.896 1.00 77.19 85 THR A CA 1
ATOM 661 C C . THR A 1 85 ? -26.596 -2.770 40.933 1.00 77.19 85 THR A C 1
ATOM 663 O O . THR A 1 85 ? -27.573 -2.852 41.674 1.00 77.19 85 THR A O 1
ATOM 666 N N . MET A 1 86 ? -25.563 -3.611 41.038 1.00 78.88 86 MET A N 1
ATOM 667 C CA . MET A 1 86 ? -25.482 -4.664 42.057 1.00 78.88 86 MET A CA 1
ATOM 668 C C . MET A 1 86 ? -24.945 -4.175 43.414 1.00 78.88 86 MET A C 1
ATOM 670 O O . MET A 1 86 ? -24.895 -4.959 44.366 1.00 78.88 86 MET A O 1
ATOM 674 N N . ARG A 1 87 ? -24.534 -2.902 43.552 1.00 75.00 87 ARG A N 1
ATOM 675 C CA . ARG A 1 87 ? -24.063 -2.376 44.842 1.00 75.00 87 ARG A CA 1
ATOM 676 C C . ARG A 1 87 ? -25.234 -2.190 45.819 1.00 75.00 87 ARG A C 1
ATOM 678 O O . ARG A 1 87 ? -26.234 -1.566 45.470 1.00 75.00 87 ARG A O 1
ATOM 685 N N . PRO A 1 88 ? -25.107 -2.656 47.077 1.00 73.31 88 PRO A N 1
ATOM 686 C CA . PRO A 1 88 ? -26.148 -2.475 48.084 1.00 73.31 88 PRO A CA 1
ATOM 687 C C . PRO A 1 88 ? -26.431 -0.987 48.359 1.00 73.31 88 PRO A C 1
ATOM 689 O O . PRO A 1 88 ? -25.479 -0.211 48.509 1.00 73.31 88 PRO A O 1
ATOM 692 N N . PRO A 1 89 ? -27.703 -0.570 48.505 1.00 73.50 89 PRO A N 1
ATOM 693 C CA . PRO A 1 89 ? -28.043 0.812 48.829 1.00 73.50 89 PRO A CA 1
ATOM 694 C C . PRO A 1 89 ? -27.417 1.233 50.163 1.00 73.50 89 PRO A C 1
ATOM 696 O O . PRO A 1 89 ? -27.576 0.553 51.183 1.00 73.50 89 PRO A O 1
ATOM 699 N N . LYS A 1 90 ? -26.720 2.377 50.189 1.00 69.06 90 LYS A N 1
ATOM 700 C CA . LYS A 1 90 ? -26.183 2.939 51.438 1.00 69.06 90 LYS A CA 1
ATOM 701 C C . LYS A 1 90 ? -27.345 3.311 52.360 1.00 69.06 90 LYS A C 1
ATOM 703 O O . LYS A 1 90 ? -28.059 4.283 52.126 1.00 69.06 90 LYS A O 1
ATOM 708 N N . ARG A 1 91 ? -27.518 2.524 53.426 1.00 66.50 91 ARG A N 1
ATOM 709 C CA . ARG A 1 91 ? -28.534 2.723 54.465 1.00 66.50 91 ARG A CA 1
ATOM 710 C C . ARG A 1 91 ? -28.345 4.096 55.114 1.00 66.50 91 ARG A C 1
ATOM 712 O O . ARG A 1 91 ? -27.406 4.292 55.885 1.00 66.50 91 ARG A O 1
ATOM 719 N N . MET A 1 92 ? -29.235 5.039 54.818 1.00 66.69 92 MET A N 1
ATOM 720 C CA . MET A 1 92 ? -29.239 6.345 55.475 1.00 66.69 92 MET A CA 1
ATOM 721 C C . MET A 1 92 ? -29.537 6.144 56.967 1.00 66.69 92 MET A C 1
ATOM 723 O O . MET A 1 92 ? -30.567 5.577 57.335 1.00 66.69 92 MET A O 1
ATOM 727 N N . LYS A 1 93 ? -28.623 6.568 57.847 1.00 58.53 93 LYS A N 1
ATOM 728 C CA . LYS A 1 93 ? -28.902 6.643 59.287 1.00 58.53 93 LYS A CA 1
ATOM 729 C C . LYS A 1 93 ? -29.929 7.760 59.507 1.00 58.53 93 LYS A C 1
ATOM 731 O O . LYS A 1 93 ? -29.613 8.921 59.272 1.00 58.53 93 LYS A O 1
ATOM 736 N N . LYS A 1 94 ? -31.130 7.420 59.988 1.00 59.56 94 LYS A N 1
ATOM 737 C CA . LYS A 1 94 ? -32.019 8.400 60.633 1.00 59.56 94 LYS A CA 1
ATOM 738 C C . LYS A 1 94 ? -31.328 8.877 61.912 1.00 59.56 94 LYS A C 1
ATOM 740 O O . LYS A 1 94 ? -31.066 8.063 62.798 1.00 59.56 94 LYS A O 1
ATOM 745 N N . ALA A 1 95 ? -30.986 10.161 61.964 1.00 56.50 95 ALA A N 1
ATOM 746 C CA . ALA A 1 95 ? -30.625 10.822 63.211 1.00 56.50 95 ALA A CA 1
ATOM 747 C C . ALA A 1 95 ? -31.881 10.895 64.094 1.00 56.50 95 ALA A C 1
ATOM 749 O O . ALA A 1 95 ? -32.974 11.142 63.580 1.00 56.50 95 ALA A O 1
ATOM 750 N N . ARG A 1 96 ? -31.712 10.569 65.377 1.00 62.41 96 ARG A N 1
ATOM 751 C CA . ARG A 1 96 ? -32.761 10.589 66.399 1.00 62.41 96 ARG A CA 1
ATOM 752 C C . ARG A 1 96 ? -32.863 11.977 67.007 1.00 62.41 96 ARG A C 1
ATOM 754 O O . ARG A 1 96 ? -31.783 12.573 67.206 1.00 62.41 96 ARG A O 1
#

pLDDT: mean 80.57, std 17.77, range [45.41, 98.81]

Organism: Solanum lycopersicum (NCBI:txid4081)

Radius of gyration: 34.56 Å; chains: 1; bounding box: 74×48×96 Å

Foldseek 3Di:
DDDPPPPDDDPDDPDPPDPPPPPPPPDDDPVVVVVVVVVVVVVVVVVVVVVVVVVVVVVVVVVVVVVVVVVVVVVVVVVVVVVVVPDDDDDDDDDD

Sequence (96 aa):
MVEVENHSSPPSDPAPTDPTTPHPQTGFNPSRMIGIIRRKAMIKDLAAIYHAECLAYCQELLELQKKAEESLIEMKAAEESRRETMRPPKRMKKAR

Secondary structure (DSSP, 8-state):
--------PPP-PPPPPPTTS--------HHHHHHHHHHHHHHHHHHHHHHHHHHHHHHHHHHHHHHHHHHHHHHHHHHHHHHHHTSPP-------